Protein AF-A0A536QGY9-F1 (afdb_monomer)

Foldseek 3Di:
DDDWALVCVVVVDFDWDADPVRDIDGPDGDNDDPVNVVVVCVVVVKDWPDKDFDFDDPVNCVVPVVCVVRHPHGGDIDTDIHHD

Solvent-accessible surface area (backbone atoms only — not comparable to full-atom values): 5205 Å² total; per-residue (Å²): 139,87,68,76,32,49,63,39,50,80,71,74,49,70,61,74,46,67,49,97,86,69,47,84,43,63,64,82,63,78,89,55,50,72,62,54,56,54,49,52,39,52,76,69,54,40,41,79,77,46,80,45,76,39,54,36,46,70,70,55,22,74,77,36,67,81,46,52,88,40,56,76,36,56,62,41,73,46,74,43,72,39,84,110

Mean predicted aligned error: 4.94 Å

Radius of gyration: 15.47 Å; Cα contacts (8 Å, |Δi|>4): 112; chains: 1; bounding box: 43×24×33 Å

Nearest PDB structures (foldseek):
  3bkw-assembly1_A  TM=6.283E-01  e=1.762E-02  Mesorhizobium japonicum MAFF 303099
  3bkw-assembly1_B  TM=6.004E-01  e=1.256E-01  Mesorhizobium japonicum MAFF 303099
  3g5l-assembly2_A  TM=6.128E-01  e=1.618E-01  Listeria monocytogenes serotype 4b str. F2365
  1p65-assembly1_B  TM=3.639E-01  e=3.607E+00  Porcine reproductive and respiratory syndrome virus

pLDDT: mean 89.53, std 9.2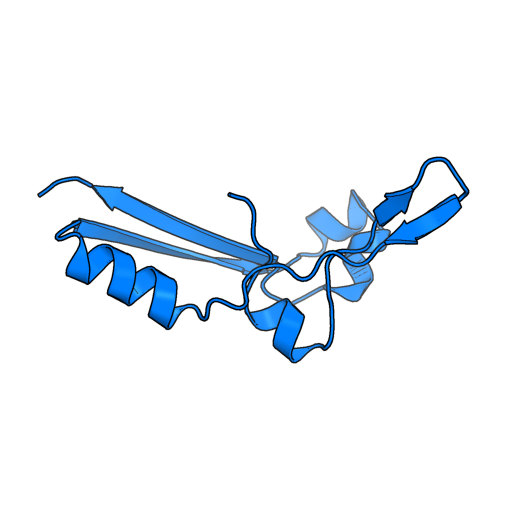7, range [52.41, 98.06]

Structure (mmCIF, N/CA/C/O backbone):
data_AF-A0A536QGY9-F1
#
_entry.id   AF-A0A536QGY9-F1
#
loop_
_atom_site.group_PDB
_atom_site.id
_atom_site.type_symbol
_atom_site.label_atom_id
_atom_site.label_alt_id
_atom_site.label_comp_id
_atom_site.label_asym_id
_atom_site.label_entity_id
_atom_site.label_seq_id
_atom_site.pdbx_PDB_ins_code
_atom_site.Cartn_x
_atom_site.Cartn_y
_atom_site.Cartn_z
_atom_site.occupancy
_atom_site.B_iso_or_equiv
_atom_site.auth_seq_id
_atom_site.auth_comp_id
_atom_site.auth_asym_id
_atom_site.auth_atom_id
_atom_site.pdbx_PDB_model_num
ATOM 1 N N . MET A 1 1 ? 6.256 -1.328 11.406 1.00 52.41 1 M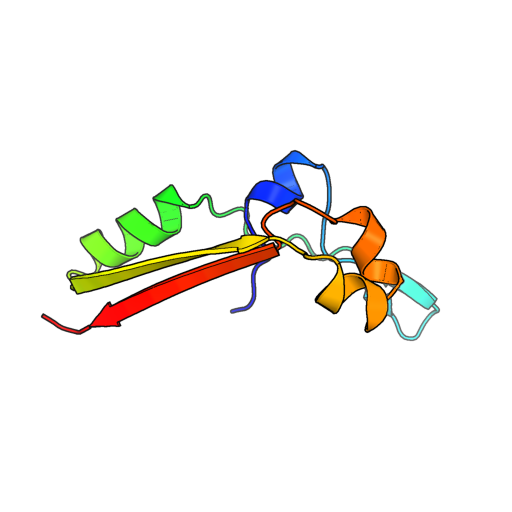ET A N 1
ATOM 2 C CA . MET A 1 1 ? 6.279 -2.436 10.425 1.00 52.41 1 MET A CA 1
ATOM 3 C C . MET A 1 1 ? 6.182 -1.818 9.037 1.00 52.41 1 MET A C 1
ATOM 5 O O . MET A 1 1 ? 5.342 -0.946 8.864 1.00 52.41 1 MET A O 1
ATOM 9 N N . THR A 1 2 ? 7.040 -2.195 8.088 1.00 62.66 2 THR A N 1
ATOM 10 C CA . THR A 1 2 ? 6.920 -1.782 6.679 1.00 62.66 2 THR A CA 1
ATOM 11 C C . THR A 1 2 ? 6.581 -3.012 5.840 1.00 62.66 2 THR A C 1
ATOM 13 O O . THR A 1 2 ? 7.161 -4.082 6.024 1.00 62.66 2 THR A O 1
ATOM 16 N N . ALA A 1 3 ? 5.601 -2.876 4.955 1.00 75.50 3 AL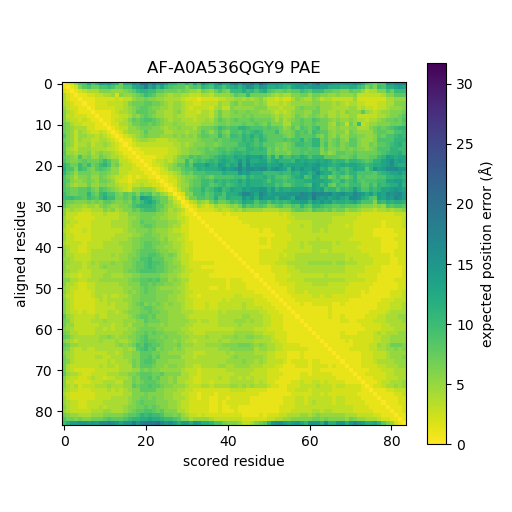A A N 1
ATOM 17 C CA . ALA A 1 3 ? 5.176 -3.920 4.034 1.00 75.50 3 ALA A CA 1
ATOM 18 C C . ALA A 1 3 ? 5.096 -3.325 2.629 1.00 75.50 3 ALA A C 1
ATOM 20 O O . ALA A 1 3 ? 4.868 -2.125 2.468 1.00 75.50 3 ALA A O 1
ATOM 21 N N . MET A 1 4 ? 5.320 -4.152 1.611 1.00 84.19 4 MET A N 1
ATOM 22 C CA . MET A 1 4 ? 5.062 -3.722 0.239 1.00 84.19 4 MET A CA 1
ATOM 23 C C . MET A 1 4 ? 3.565 -3.732 -0.036 1.00 84.19 4 MET A C 1
ATOM 25 O O . MET A 1 4 ? 2.814 -4.470 0.601 1.00 84.19 4 MET A O 1
ATOM 29 N N . HIS A 1 5 ? 3.156 -2.975 -1.052 1.00 87.81 5 HIS A N 1
ATOM 30 C CA . HIS A 1 5 ? 1.795 -3.058 -1.551 1.00 87.81 5 HIS A CA 1
ATOM 31 C C . HIS A 1 5 ? 1.425 -4.512 -1.912 1.00 87.81 5 HIS A C 1
ATOM 33 O O . HIS A 1 5 ? 2.216 -5.162 -2.608 1.00 87.81 5 HIS A O 1
ATOM 39 N N . PRO A 1 6 ? 0.240 -5.021 -1.518 1.00 86.62 6 PRO A N 1
ATOM 40 C CA . PRO A 1 6 ? -0.144 -6.414 -1.763 1.00 86.62 6 PRO A CA 1
ATOM 41 C C . PRO A 1 6 ? -0.057 -6.840 -3.239 1.00 86.62 6 PRO A C 1
ATOM 43 O O . PRO A 1 6 ? 0.335 -7.965 -3.550 1.00 86.62 6 PRO A O 1
ATOM 46 N N . SER A 1 7 ? -0.323 -5.916 -4.171 1.00 86.81 7 SER A N 1
ATOM 47 C CA . SER A 1 7 ? -0.199 -6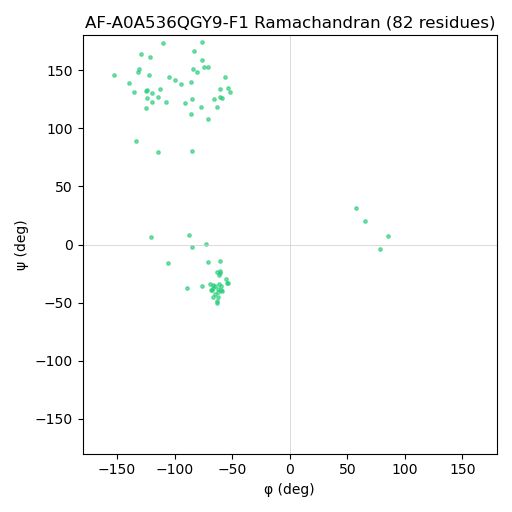.158 -5.620 1.00 86.81 7 SER A CA 1
ATOM 48 C C . SER A 1 7 ? 1.220 -6.538 -6.073 1.00 86.81 7 SER A C 1
ATOM 50 O O . SER A 1 7 ? 1.379 -7.198 -7.099 1.00 86.81 7 SER A O 1
ATOM 52 N N . MET A 1 8 ? 2.265 -6.162 -5.327 1.00 84.31 8 MET A N 1
ATOM 53 C CA . MET A 1 8 ? 3.647 -6.497 -5.684 1.00 84.31 8 MET A CA 1
ATOM 54 C C . MET A 1 8 ? 3.894 -8.004 -5.588 1.00 84.31 8 MET A C 1
ATOM 56 O O . MET A 1 8 ? 4.585 -8.564 -6.442 1.00 84.31 8 MET A O 1
ATOM 60 N N . PHE A 1 9 ? 3.263 -8.683 -4.627 1.00 79.44 9 PHE A N 1
ATOM 61 C CA . PHE A 1 9 ? 3.360 -10.137 -4.505 1.00 79.44 9 PHE A CA 1
ATOM 62 C C . PHE A 1 9 ? 2.640 -10.866 -5.640 1.00 79.44 9 PHE A C 1
ATOM 64 O O . PHE A 1 9 ? 3.151 -11.877 -6.115 1.00 79.44 9 PHE A O 1
ATOM 71 N N . LEU A 1 10 ? 1.522 -10.324 -6.144 1.00 79.88 10 LEU A N 1
ATOM 72 C CA . LEU A 1 10 ? 0.843 -10.865 -7.333 1.00 79.88 10 LEU A CA 1
ATOM 73 C C . LEU A 1 10 ? 1.744 -10.829 -8.575 1.00 79.88 10 LEU A C 1
ATOM 75 O O . LEU A 1 10 ? 1.611 -11.656 -9.471 1.00 79.88 10 LEU A O 1
ATOM 79 N N . ARG A 1 11 ? 2.708 -9.903 -8.608 1.00 80.94 11 ARG A N 1
ATOM 80 C CA . ARG A 1 11 ? 3.739 -9.823 -9.652 1.00 80.94 11 ARG A CA 1
ATOM 81 C C . ARG A 1 11 ? 4.976 -10.680 -9.372 1.00 80.94 11 ARG A C 1
ATOM 83 O O . ARG A 1 11 ? 5.981 -10.523 -10.064 1.00 80.94 11 ARG A O 1
ATOM 90 N N . GLY A 1 12 ? 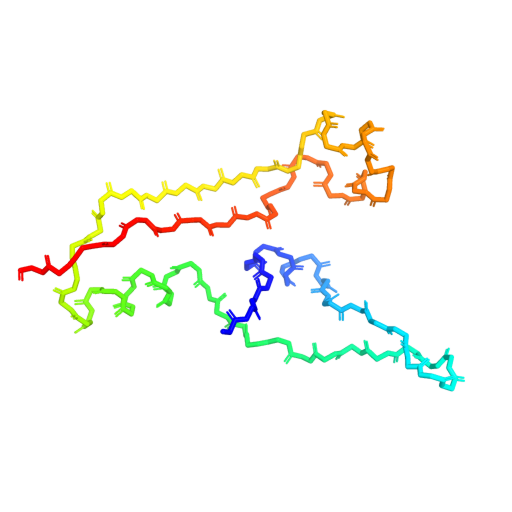4.946 -11.524 -8.341 1.00 80.19 12 GLY A N 1
ATOM 91 C CA . GLY A 1 12 ? 6.094 -12.324 -7.914 1.00 80.19 12 GLY A CA 1
ATOM 92 C C . GLY A 1 12 ? 7.260 -11.485 -7.384 1.00 80.19 12 GLY A C 1
ATOM 93 O O . GLY A 1 12 ? 8.399 -11.950 -7.380 1.00 80.19 12 GLY A O 1
ATOM 94 N N . ARG A 1 13 ? 7.012 -10.236 -6.965 1.00 79.88 13 ARG A N 1
ATOM 95 C CA . ARG A 1 13 ? 8.056 -9.345 -6.450 1.00 79.88 13 ARG A CA 1
ATOM 96 C C . ARG A 1 13 ? 8.128 -9.425 -4.935 1.00 79.88 13 ARG A C 1
ATOM 98 O O . ARG A 1 13 ? 7.109 -9.417 -4.252 1.00 79.88 13 ARG A O 1
ATOM 105 N N . SER A 1 14 ? 9.359 -9.453 -4.433 1.00 78.06 14 SER A N 1
ATOM 106 C CA . SER A 1 14 ? 9.686 -9.255 -3.024 1.00 78.06 14 SER A CA 1
ATOM 107 C C . SER A 1 14 ? 10.628 -8.065 -2.881 1.00 78.06 14 SER A C 1
ATOM 109 O O . SER A 1 14 ? 11.305 -7.694 -3.843 1.00 78.06 14 SER A O 1
ATOM 111 N N . ALA A 1 15 ? 10.720 -7.505 -1.678 1.00 79.06 15 ALA A N 1
ATOM 112 C CA . ALA A 1 15 ? 11.789 -6.578 -1.361 1.00 79.06 15 ALA A CA 1
ATOM 113 C C . ALA A 1 15 ? 13.127 -7.316 -1.525 1.00 79.06 15 ALA A C 1
ATOM 115 O O . ALA A 1 15 ? 13.263 -8.467 -1.096 1.00 79.06 15 ALA A O 1
ATOM 116 N N . SER A 1 16 ? 14.082 -6.672 -2.191 1.00 80.50 16 SER A N 1
ATOM 117 C CA . SER A 1 16 ? 15.429 -7.192 -2.396 1.00 80.50 16 SER A CA 1
ATOM 118 C C . SER A 1 16 ? 16.420 -6.173 -1.858 1.00 80.50 16 SER A C 1
ATOM 120 O O . SER A 1 16 ? 16.307 -4.973 -2.112 1.00 80.50 16 SER A O 1
ATOM 122 N N . PHE A 1 17 ? 17.372 -6.673 -1.089 1.00 83.38 17 PHE A N 1
ATOM 123 C CA . PHE A 1 17 ? 18.450 -5.912 -0.483 1.00 83.38 17 PHE A CA 1
ATOM 124 C C . PHE A 1 17 ? 19.762 -6.605 -0.806 1.00 83.38 17 PHE A C 1
ATOM 126 O O . PHE A 1 17 ? 19.772 -7.771 -1.202 1.00 83.38 17 PHE A O 1
ATOM 133 N N . ARG A 1 18 ? 20.861 -5.883 -0.621 1.00 87.50 18 ARG A N 1
ATOM 134 C CA . ARG A 1 18 ? 22.202 -6.441 -0.720 1.00 87.50 18 ARG A CA 1
ATOM 135 C C . ARG A 1 18 ? 22.846 -6.364 0.657 1.00 87.50 18 ARG A C 1
ATOM 137 O O . ARG A 1 18 ? 22.797 -5.295 1.265 1.00 87.50 18 ARG A O 1
ATOM 144 N N . ASP A 1 19 ? 23.356 -7.482 1.161 1.00 90.75 19 ASP A N 1
ATOM 145 C CA . ASP A 1 19 ? 24.094 -7.489 2.427 1.00 90.75 19 ASP A CA 1
ATOM 146 C C . ASP A 1 19 ? 25.516 -6.923 2.251 1.00 90.75 19 ASP A C 1
ATOM 148 O O . ASP A 1 19 ? 25.954 -6.614 1.139 1.00 90.75 19 ASP A O 1
ATOM 152 N N . GLU A 1 20 ? 26.244 -6.776 3.359 1.00 92.19 20 GLU A N 1
ATOM 153 C CA . GLU A 1 20 ? 27.623 -6.261 3.367 1.00 92.19 20 GLU A CA 1
ATOM 154 C C . GLU A 1 20 ? 28.606 -7.165 2.607 1.00 92.19 20 GLU A C 1
ATOM 156 O O . GLU A 1 20 ? 29.632 -6.699 2.118 1.00 92.19 20 GLU A O 1
ATOM 161 N N . SER A 1 21 ? 28.276 -8.451 2.464 1.00 92.06 21 SER A N 1
ATOM 162 C CA . SER A 1 21 ? 29.053 -9.428 1.693 1.00 92.06 21 SER A CA 1
ATOM 163 C C . SER A 1 21 ? 28.703 -9.415 0.199 1.00 92.06 21 SER A C 1
ATOM 165 O O . SER A 1 21 ? 29.313 -10.134 -0.591 1.00 92.06 21 SER A O 1
ATOM 167 N N . GLY A 1 22 ? 27.742 -8.586 -0.214 1.00 89.81 22 GLY A N 1
ATOM 168 C CA . GLY A 1 22 ? 27.315 -8.452 -1.599 1.00 89.81 22 GLY A CA 1
ATOM 169 C C . GLY A 1 22 ? 26.264 -9.470 -2.046 1.00 89.81 22 GLY A C 1
ATOM 170 O O . GLY A 1 22 ? 25.952 -9.480 -3.244 1.00 89.81 22 GLY A O 1
ATOM 171 N N . ASN A 1 23 ? 25.706 -10.280 -1.141 1.00 90.25 23 ASN A N 1
ATOM 172 C CA . ASN A 1 23 ? 24.668 -11.263 -1.457 1.00 90.25 23 ASN A CA 1
ATOM 173 C C . ASN A 1 23 ? 23.288 -10.610 -1.548 1.00 90.25 23 ASN A C 1
ATOM 175 O O . ASN A 1 23 ? 22.9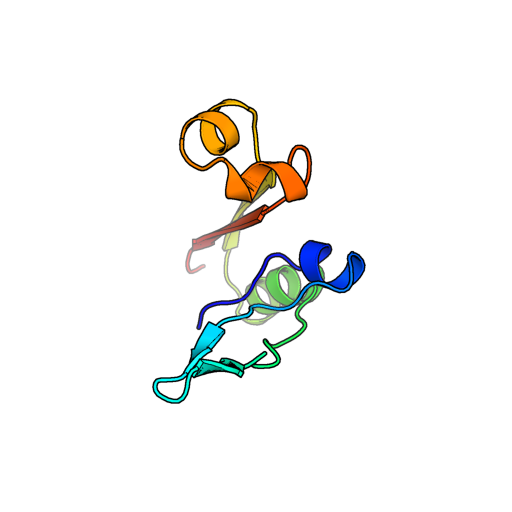70 -9.669 -0.816 1.00 90.25 23 ASN A O 1
ATOM 179 N N . ASP A 1 24 ? 22.436 -11.168 -2.406 1.00 86.56 24 ASP A N 1
ATOM 180 C CA . ASP A 1 24 ? 21.036 -10.770 -2.496 1.00 86.56 24 ASP A CA 1
ATOM 181 C C . ASP A 1 24 ? 20.227 -11.368 -1.340 1.00 86.56 24 ASP A C 1
ATOM 183 O O . ASP A 1 24 ? 20.047 -12.584 -1.238 1.00 86.56 24 ASP A O 1
ATOM 187 N N . VAL A 1 25 ? 19.650 -10.501 -0.512 1.00 85.44 25 VAL A N 1
ATOM 188 C CA . VAL A 1 25 ? 18.742 -10.880 0.573 1.00 85.44 25 VAL A CA 1
ATOM 189 C C . VAL A 1 25 ? 17.323 -10.475 0.195 1.00 85.44 25 VAL A C 1
ATOM 191 O O . VAL A 1 25 ? 17.031 -9.308 -0.072 1.00 85.44 25 VAL A O 1
ATOM 194 N N . ARG A 1 26 ? 16.411 -11.451 0.181 1.00 77.69 26 ARG A N 1
ATOM 195 C CA . ARG A 1 26 ? 14.979 -11.240 -0.083 1.00 77.69 26 ARG A CA 1
ATOM 196 C C . ARG A 1 26 ? 14.178 -11.577 1.169 1.00 77.69 26 ARG A C 1
ATOM 198 O O . ARG A 1 26 ? 13.637 -12.682 1.253 1.00 77.69 26 ARG A O 1
ATOM 205 N N . PRO A 1 27 ? 14.120 -10.673 2.164 1.00 73.56 27 PRO A N 1
ATOM 206 C CA . PRO A 1 27 ? 13.326 -10.924 3.351 1.00 73.56 27 PRO A CA 1
ATOM 207 C C . PRO A 1 27 ? 11.871 -11.083 2.917 1.00 73.56 27 PRO A C 1
ATOM 209 O O . PRO A 1 27 ? 11.320 -10.250 2.190 1.00 73.56 27 PRO A O 1
ATOM 212 N N . ARG A 1 28 ? 11.254 -12.190 3.328 1.00 68.88 28 ARG A N 1
ATOM 213 C CA . ARG A 1 28 ? 9.835 -12.408 3.074 1.00 68.88 28 ARG A CA 1
ATOM 214 C C . ARG A 1 28 ? 9.068 -11.439 3.964 1.00 68.88 28 ARG A C 1
ATOM 216 O O . ARG A 1 28 ? 9.045 -11.594 5.180 1.00 68.88 28 ARG A O 1
ATOM 223 N N . SER A 1 29 ? 8.482 -10.417 3.355 1.00 64.44 29 SER A N 1
ATOM 224 C CA . SER A 1 29 ? 7.544 -9.547 4.057 1.00 64.44 29 SER A CA 1
ATOM 225 C C . SER A 1 29 ? 6.246 -10.320 4.326 1.00 64.44 29 SER A C 1
ATOM 227 O O . SER A 1 29 ? 5.929 -11.278 3.614 1.00 64.44 29 SER A O 1
ATOM 229 N N . TYR A 1 30 ? 5.525 -9.941 5.381 1.00 73.50 30 TYR A N 1
ATOM 230 C CA . TYR A 1 30 ? 4.214 -10.507 5.683 1.00 73.50 30 TYR A CA 1
ATOM 231 C C . TYR A 1 30 ? 3.279 -10.263 4.491 1.00 73.50 30 TYR A C 1
ATOM 233 O O . TYR A 1 30 ? 3.150 -9.132 4.020 1.00 73.50 30 TYR A O 1
ATOM 241 N N . GLN A 1 31 ? 2.663 -11.327 3.979 1.00 78.25 31 GLN A N 1
ATOM 242 C CA . GLN A 1 31 ? 1.725 -11.240 2.864 1.00 78.25 31 GLN A CA 1
ATOM 243 C C . GLN A 1 31 ? 0.338 -10.895 3.404 1.00 78.25 31 GLN A C 1
ATOM 245 O O . GLN A 1 31 ? -0.493 -11.776 3.588 1.00 78.25 31 GLN A O 1
ATOM 250 N N . ALA A 1 32 ? 0.114 -9.611 3.677 1.00 84.56 32 ALA A N 1
ATOM 251 C CA . ALA A 1 32 ? -1.223 -9.086 3.925 1.00 84.56 32 ALA A CA 1
ATOM 252 C C . ALA A 1 32 ? -1.898 -8.734 2.595 1.00 84.56 32 ALA A C 1
ATOM 254 O O . ALA A 1 32 ? -1.277 -8.168 1.692 1.00 84.56 32 ALA A O 1
ATOM 255 N N . THR A 1 33 ? -3.181 -9.035 2.491 1.00 89.75 33 THR A N 1
ATOM 256 C CA . THR A 1 33 ? -4.092 -8.496 1.482 1.00 89.75 33 THR A CA 1
ATOM 257 C C . THR A 1 33 ? -4.620 -7.128 1.923 1.00 89.75 33 THR A C 1
ATOM 259 O O . THR A 1 33 ? -4.509 -6.750 3.088 1.00 89.75 33 THR A O 1
ATOM 262 N N . LEU A 1 34 ? -5.241 -6.371 1.011 1.00 92.44 34 LEU A N 1
ATOM 263 C CA . LEU A 1 34 ? -5.959 -5.145 1.396 1.00 92.44 34 LEU A CA 1
ATOM 264 C C . LEU A 1 34 ? -7.092 -5.446 2.390 1.00 92.44 34 LEU A C 1
ATOM 266 O O . LEU A 1 34 ? -7.322 -4.669 3.314 1.00 92.44 34 LEU A O 1
ATOM 270 N N . SER A 1 35 ? -7.754 -6.596 2.236 1.00 94.50 35 SER A N 1
ATOM 271 C CA . SER A 1 35 ? -8.802 -7.055 3.147 1.00 94.50 35 SER A CA 1
ATOM 272 C C . SER A 1 35 ? -8.280 -7.280 4.563 1.00 94.50 35 SER A C 1
ATOM 274 O O . SER A 1 35 ? -8.968 -6.894 5.500 1.00 94.50 35 SER A O 1
ATOM 276 N N . ASP A 1 36 ? -7.064 -7.805 4.737 1.00 93.69 36 ASP A N 1
ATOM 277 C CA . ASP A 1 36 ? -6.475 -7.994 6.073 1.00 93.69 36 ASP A CA 1
ATOM 278 C C . ASP A 1 36 ? -6.282 -6.657 6.796 1.00 93.69 36 ASP A C 1
ATOM 280 O O . ASP A 1 36 ? -6.583 -6.535 7.982 1.00 93.69 36 ASP A O 1
ATOM 284 N N . TYR A 1 37 ? -5.839 -5.623 6.075 1.00 93.06 37 TYR A N 1
ATOM 285 C CA . TYR A 1 37 ? -5.702 -4.284 6.646 1.00 93.06 37 TYR A CA 1
ATOM 286 C C . TYR A 1 37 ? -7.058 -3.662 7.005 1.00 93.06 37 TYR A C 1
ATOM 288 O O . TYR A 1 37 ? -7.215 -3.108 8.096 1.00 93.06 37 TYR A O 1
ATOM 296 N N . VAL A 1 38 ? -8.044 -3.761 6.105 1.00 96.56 38 VAL A N 1
ATOM 297 C CA . VAL A 1 38 ? -9.396 -3.221 6.327 1.00 96.56 38 VAL A CA 1
ATOM 298 C C . VAL A 1 38 ? -10.073 -3.924 7.499 1.00 96.56 38 VAL A C 1
ATOM 300 O O . VAL A 1 38 ? -10.546 -3.255 8.417 1.00 96.56 38 VAL A O 1
ATOM 303 N N . MET A 1 39 ? -10.081 -5.256 7.504 1.00 97.44 39 MET A N 1
ATOM 304 C CA . MET A 1 39 ? -10.709 -6.037 8.567 1.00 97.44 39 MET A CA 1
ATOM 305 C C . MET A 1 39 ? -9.974 -5.874 9.894 1.00 97.44 39 MET A C 1
ATOM 307 O O . MET A 1 39 ? -10.628 -5.698 10.914 1.00 97.44 39 MET A O 1
ATOM 311 N N . GLY A 1 40 ? -8.640 -5.781 9.889 1.00 95.81 40 GLY A N 1
ATOM 312 C CA . GLY A 1 40 ? -7.876 -5.478 11.099 1.00 95.81 40 GLY A CA 1
ATOM 313 C C . GLY A 1 40 ? -8.269 -4.141 11.740 1.00 95.81 40 GLY A C 1
ATOM 314 O O . GLY A 1 40 ? -8.401 -4.058 12.960 1.00 95.81 40 GLY A O 1
ATOM 315 N N . ALA A 1 41 ? -8.519 -3.099 10.938 1.00 96.56 41 ALA A N 1
ATOM 316 C CA . ALA A 1 41 ? -9.006 -1.817 11.452 1.00 96.56 41 ALA A CA 1
ATOM 317 C C . ALA A 1 41 ? -10.444 -1.909 12.001 1.00 96.56 41 ALA A C 1
ATOM 319 O O . ALA A 1 41 ? -10.741 -1.316 13.043 1.00 96.56 41 ALA A O 1
ATOM 320 N N . VAL A 1 42 ? -11.320 -2.666 11.328 1.00 96.75 42 VAL A N 1
ATOM 321 C CA . VAL A 1 42 ? -12.705 -2.913 11.770 1.00 96.75 42 VAL A CA 1
ATOM 322 C C . VAL A 1 42 ? -12.735 -3.672 13.097 1.00 96.75 42 VAL A C 1
ATOM 324 O O . VAL A 1 42 ? -13.414 -3.236 14.030 1.00 96.75 42 VAL A O 1
ATOM 327 N N . ASP A 1 43 ? -11.964 -4.752 13.209 1.00 97.81 43 ASP A N 1
ATOM 328 C CA . ASP A 1 43 ? -11.880 -5.591 14.409 1.00 97.81 43 ASP A CA 1
ATOM 329 C C . ASP A 1 43 ? -11.292 -4.813 15.594 1.00 97.81 43 ASP A C 1
ATOM 331 O O . ASP A 1 43 ? -11.758 -4.940 16.729 1.00 97.81 43 ASP A O 1
ATOM 335 N N . ALA A 1 44 ? -10.339 -3.915 15.320 1.00 97.31 44 ALA A N 1
ATOM 336 C CA . ALA A 1 44 ? -9.791 -2.971 16.293 1.00 97.31 44 ALA A CA 1
ATOM 337 C C . ALA A 1 44 ? -10.756 -1.828 16.671 1.00 97.31 44 ALA A C 1
ATOM 339 O O . ALA A 1 44 ? -10.403 -0.971 17.482 1.00 97.31 44 ALA A O 1
ATOM 340 N N . ARG A 1 45 ? -11.973 -1.802 16.108 1.00 97.31 45 ARG A N 1
ATOM 341 C CA . ARG A 1 45 ? -13.001 -0.768 16.323 1.00 97.31 45 ARG A CA 1
ATOM 342 C C . ARG A 1 45 ? -12.538 0.646 15.964 1.00 97.31 45 ARG A C 1
ATOM 344 O O . ARG A 1 45 ? -13.015 1.612 16.557 1.00 97.31 45 ARG A O 1
ATOM 351 N N . LEU A 1 46 ? -11.650 0.780 14.982 1.00 98.06 46 LEU A N 1
ATOM 352 C CA . LEU A 1 46 ? -11.248 2.077 14.442 1.00 98.06 46 LEU A CA 1
ATOM 353 C C . LEU A 1 46 ? -12.253 2.549 13.383 1.00 98.06 46 LEU A C 1
ATOM 355 O O . LEU A 1 46 ? -12.915 1.759 12.706 1.00 98.06 46 LEU A O 1
ATOM 359 N N . GLU A 1 47 ? -12.387 3.862 13.238 1.00 97.94 47 GLU A N 1
ATOM 360 C CA . GLU A 1 47 ? -13.101 4.472 12.121 1.00 97.94 47 GLU A CA 1
ATOM 361 C C . GLU A 1 47 ? -12.150 4.615 10.926 1.00 97.94 47 GLU A C 1
ATOM 363 O O . GLU A 1 47 ? -11.093 5.237 11.040 1.00 97.94 47 GLU A O 1
ATOM 368 N N . ILE A 1 48 ? -12.535 4.068 9.771 1.00 97.75 48 ILE A N 1
ATOM 369 C CA . ILE A 1 48 ? -11.812 4.253 8.509 1.00 97.75 48 ILE A CA 1
ATOM 370 C C . ILE A 1 48 ? -12.313 5.544 7.859 1.00 97.75 48 ILE A C 1
ATOM 372 O O . ILE A 1 48 ? -13.458 5.614 7.419 1.00 97.75 48 ILE A O 1
ATOM 376 N N . ARG A 1 49 ? -11.452 6.562 7.789 1.00 98.06 49 ARG A N 1
ATOM 377 C CA . ARG A 1 49 ? -11.774 7.871 7.196 1.00 98.06 49 ARG A CA 1
ATOM 378 C C . ARG A 1 49 ? -11.482 7.934 5.706 1.00 98.06 49 ARG A C 1
ATOM 380 O O . ARG A 1 49 ? -12.236 8.556 4.965 1.00 98.06 49 ARG A O 1
ATOM 387 N N . ALA A 1 50 ? -10.400 7.295 5.274 1.00 97.69 50 ALA A N 1
ATOM 388 C CA . ALA A 1 50 ? -10.003 7.262 3.876 1.00 97.69 50 ALA A CA 1
ATOM 389 C C . ALA A 1 50 ? -9.211 5.993 3.562 1.00 97.69 50 ALA A C 1
ATOM 391 O O . ALA A 1 50 ? -8.419 5.525 4.382 1.00 97.69 50 ALA A O 1
ATOM 392 N N . LEU A 1 51 ? -9.400 5.491 2.343 1.00 97.56 51 LEU A N 1
ATOM 393 C CA . LEU A 1 51 ? -8.590 4.451 1.719 1.00 97.56 51 LEU A CA 1
ATOM 394 C C . LEU A 1 51 ? -8.076 5.006 0.392 1.00 97.56 51 LEU A C 1
ATOM 396 O O . LEU A 1 51 ? -8.862 5.495 -0.420 1.00 97.56 51 LEU A O 1
ATOM 400 N N . LEU A 1 52 ? -6.763 4.970 0.181 1.00 96.38 52 LEU A N 1
ATOM 401 C CA . LEU A 1 52 ? -6.136 5.497 -1.029 1.00 96.38 52 LEU A CA 1
ATOM 402 C C . LEU A 1 52 ? -5.089 4.512 -1.536 1.00 96.38 52 LEU A C 1
ATOM 404 O O . LEU A 1 52 ? -4.195 4.113 -0.795 1.00 96.38 52 LEU A O 1
ATOM 408 N N . GLU A 1 53 ? -5.142 4.204 -2.826 1.00 95.25 53 GLU A N 1
ATOM 409 C CA . GLU A 1 53 ? -4.035 3.572 -3.538 1.00 95.25 53 GLU A CA 1
ATOM 410 C C . GLU A 1 53 ? -3.330 4.615 -4.415 1.00 95.25 53 GLU A C 1
ATOM 412 O O . GLU A 1 53 ? -3.950 5.544 -4.954 1.00 95.25 53 GLU A O 1
ATOM 417 N N . ARG A 1 54 ? -2.005 4.500 -4.524 1.00 94.50 54 ARG A N 1
ATOM 418 C CA . ARG A 1 54 ? -1.181 5.346 -5.396 1.00 94.50 54 ARG A CA 1
ATOM 419 C C . ARG A 1 54 ? -0.371 4.472 -6.333 1.00 94.50 54 ARG A C 1
ATOM 421 O O . ARG A 1 54 ? 0.465 3.677 -5.893 1.00 94.50 54 ARG A O 1
ATOM 428 N N . ALA A 1 55 ? -0.636 4.636 -7.624 1.00 95.56 55 ALA A N 1
ATOM 429 C CA . ALA A 1 55 ? 0.161 4.038 -8.676 1.00 95.56 55 ALA A CA 1
ATOM 430 C C . ALA A 1 55 ? 1.491 4.772 -8.845 1.00 95.56 55 ALA A C 1
ATOM 432 O O . ALA A 1 55 ? 1.601 5.960 -8.549 1.00 95.56 55 ALA A O 1
ATOM 433 N N . VAL A 1 56 ? 2.501 4.050 -9.326 1.00 95.56 56 VAL A N 1
ATOM 434 C CA . VAL A 1 56 ? 3.704 4.679 -9.878 1.00 95.56 56 VAL A CA 1
ATOM 435 C C . VAL A 1 56 ? 3.299 5.438 -11.133 1.00 95.56 56 VAL A C 1
ATOM 437 O O . VAL A 1 56 ? 2.724 4.839 -12.043 1.00 95.56 56 VAL A O 1
ATOM 440 N N . ASP A 1 57 ? 3.629 6.722 -11.175 1.00 97.25 57 ASP A N 1
ATOM 441 C CA . ASP A 1 57 ? 3.378 7.615 -12.302 1.00 97.25 57 ASP A CA 1
ATOM 442 C C . ASP A 1 57 ? 4.682 8.017 -13.011 1.00 97.25 57 ASP A C 1
ATOM 444 O O . ASP A 1 57 ? 5.799 7.704 -12.576 1.00 97.25 57 ASP A O 1
ATOM 448 N N . GLU A 1 58 ? 4.540 8.711 -14.135 1.00 97.81 58 GLU A N 1
ATOM 449 C CA . GLU A 1 58 ? 5.647 9.187 -14.961 1.00 97.81 58 GLU A CA 1
ATOM 450 C C . GLU A 1 58 ? 6.542 10.165 -14.196 1.00 97.81 58 GLU A C 1
ATOM 452 O O . GLU A 1 58 ? 7.761 10.153 -14.375 1.00 97.81 58 GLU A O 1
ATOM 457 N N . THR A 1 59 ? 5.962 10.968 -13.299 1.00 97.25 59 THR A N 1
ATOM 458 C CA . THR A 1 59 ? 6.703 11.910 -12.447 1.00 97.25 59 THR A CA 1
ATOM 459 C C . THR A 1 59 ? 7.675 11.166 -11.532 1.00 97.25 59 THR A C 1
ATOM 461 O O . THR A 1 59 ? 8.851 11.534 -11.419 1.00 97.25 59 THR A O 1
ATOM 464 N N . LEU A 1 60 ? 7.215 10.083 -10.902 1.00 96.06 60 LEU A N 1
ATOM 465 C CA . LEU A 1 60 ? 8.037 9.249 -10.037 1.00 96.06 60 LEU A CA 1
ATOM 466 C C . LEU A 1 60 ? 9.114 8.510 -10.836 1.00 96.06 60 LEU A C 1
ATOM 468 O O . LEU A 1 60 ? 10.252 8.418 -10.372 1.00 96.06 60 LEU A O 1
ATOM 472 N N . VAL A 1 61 ? 8.788 8.032 -12.040 1.00 98.00 61 VAL A N 1
ATOM 473 C CA . VAL A 1 61 ? 9.759 7.384 -12.937 1.00 98.00 61 VAL A CA 1
ATOM 474 C C . VAL A 1 61 ? 10.833 8.360 -13.409 1.00 98.00 61 VAL A C 1
ATOM 476 O O . VAL A 1 61 ? 12.012 8.006 -13.395 1.00 98.00 61 VAL A O 1
ATOM 479 N N . ALA A 1 62 ? 10.461 9.590 -13.767 1.00 97.69 62 ALA A N 1
ATOM 480 C CA . ALA A 1 62 ? 11.411 10.618 -14.181 1.00 97.69 62 ALA A CA 1
ATOM 481 C C . ALA A 1 62 ? 12.429 10.923 -13.072 1.00 97.69 62 ALA A C 1
ATOM 483 O O . ALA A 1 62 ? 13.619 11.081 -13.339 1.00 97.69 62 ALA A O 1
ATOM 484 N N . ARG A 1 63 ? 11.976 10.947 -11.811 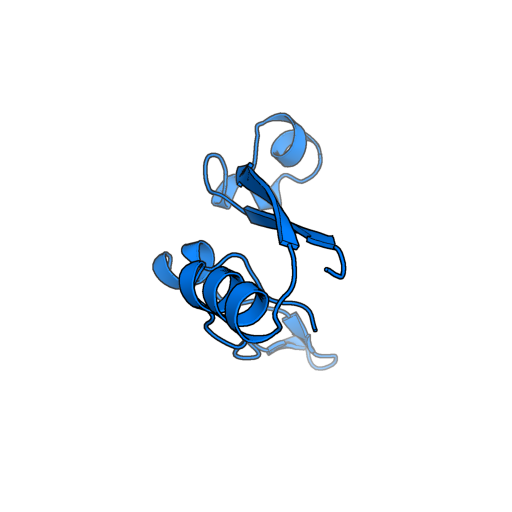1.00 97.50 63 ARG A N 1
ATOM 485 C CA . ARG A 1 63 ? 12.851 11.152 -10.650 1.00 97.50 63 ARG A CA 1
ATOM 486 C C . ARG A 1 63 ? 13.660 9.906 -10.282 1.00 97.50 63 ARG A C 1
ATOM 488 O O . ARG A 1 63 ? 14.802 10.024 -9.842 1.00 97.50 63 ARG A O 1
ATOM 495 N N . PHE A 1 64 ? 13.078 8.721 -10.442 1.00 95.69 64 PHE A N 1
ATOM 496 C CA . PHE A 1 64 ? 13.692 7.445 -10.089 1.00 95.69 64 PHE A CA 1
ATOM 497 C C . PHE A 1 64 ? 13.517 6.4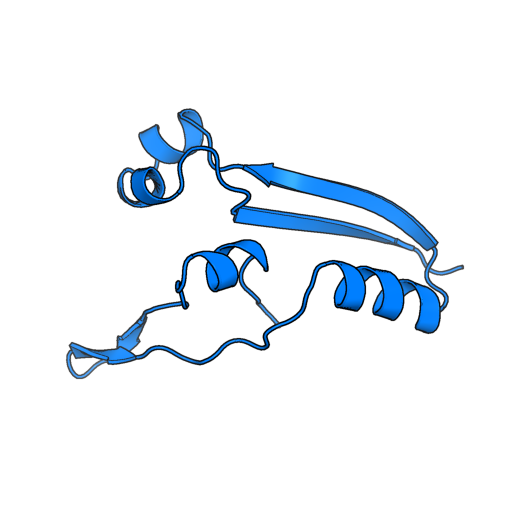39 -11.232 1.00 95.69 64 PHE A C 1
ATOM 499 O O . PHE A 1 64 ? 12.578 5.642 -11.206 1.00 95.69 64 PHE A O 1
ATOM 506 N N . PRO A 1 65 ? 14.450 6.383 -12.202 1.00 95.06 65 PRO A N 1
ATOM 507 C CA . PRO A 1 65 ? 14.298 5.546 -13.396 1.00 95.06 65 PRO A CA 1
ATOM 508 C C . PRO A 1 65 ? 14.043 4.058 -13.108 1.00 95.06 65 PRO A C 1
ATOM 510 O O . PRO A 1 65 ? 13.319 3.389 -13.841 1.00 95.06 65 PRO A O 1
ATOM 513 N N . ARG A 1 66 ? 14.562 3.533 -11.986 1.00 90.00 66 ARG A N 1
ATOM 514 C CA . ARG A 1 66 ? 14.298 2.151 -11.535 1.00 90.00 66 ARG A CA 1
ATOM 515 C C . ARG A 1 66 ? 12.815 1.868 -11.260 1.00 90.00 66 ARG A C 1
ATOM 517 O O . ARG A 1 66 ? 12.409 0.711 -11.307 1.00 90.00 66 ARG A O 1
ATOM 524 N N . ALA A 1 67 ? 12.002 2.889 -10.987 1.00 92.19 67 ALA A N 1
ATOM 525 C CA . ALA A 1 67 ? 10.566 2.743 -10.767 1.00 92.19 67 ALA A CA 1
ATOM 526 C C . ALA A 1 67 ? 9.793 2.405 -12.053 1.00 92.19 67 ALA A C 1
ATOM 528 O O . ALA A 1 67 ? 8.672 1.909 -11.953 1.00 92.19 67 ALA A O 1
ATOM 529 N N . ALA A 1 68 ? 10.388 2.582 -13.244 1.00 94.56 68 ALA A N 1
ATOM 530 C CA . ALA A 1 68 ? 9.747 2.292 -14.533 1.00 94.56 68 ALA A CA 1
ATOM 531 C C . ALA A 1 68 ? 9.182 0.865 -14.611 1.00 94.56 68 ALA A C 1
ATOM 533 O O . ALA A 1 68 ? 8.113 0.638 -15.170 1.00 94.56 68 ALA A O 1
ATOM 534 N N . GLN A 1 69 ? 9.838 -0.098 -13.954 1.00 90.50 69 GLN A N 1
ATOM 535 C CA . GLN A 1 69 ? 9.380 -1.489 -13.869 1.00 90.50 69 GLN A CA 1
ATOM 536 C C . GLN A 1 69 ? 7.999 -1.659 -13.198 1.00 90.50 69 GLN A C 1
ATOM 538 O O . GLN A 1 69 ? 7.413 -2.751 -13.229 1.00 90.50 69 GLN A O 1
ATOM 543 N N . SER A 1 70 ? 7.508 -0.621 -12.527 1.00 90.88 70 SER A N 1
ATOM 544 C CA . SER A 1 70 ? 6.248 -0.573 -11.789 1.00 90.88 70 SER A CA 1
ATOM 545 C C . SER A 1 70 ? 5.293 0.507 -12.303 1.00 90.88 70 SER A C 1
ATOM 547 O O . SER A 1 70 ? 4.253 0.678 -11.680 1.00 90.88 70 SER A O 1
ATOM 549 N N . LEU A 1 71 ? 5.600 1.206 -13.405 1.00 94.94 71 LEU A N 1
ATOM 550 C CA . LEU A 1 71 ? 4.729 2.247 -13.971 1.00 94.94 71 LEU A CA 1
ATOM 551 C C . LEU A 1 71 ? 3.295 1.725 -14.167 1.00 94.94 71 LEU A C 1
ATOM 553 O O . LEU A 1 71 ? 3.099 0.618 -14.675 1.00 94.94 71 LEU A O 1
ATOM 557 N N . GLY A 1 72 ? 2.309 2.497 -13.705 1.00 94.56 72 GLY A N 1
ATOM 558 C CA . GLY A 1 72 ? 0.887 2.143 -13.746 1.00 94.56 72 GLY A CA 1
ATOM 559 C C . GLY A 1 72 ? 0.422 1.160 -12.663 1.00 94.56 72 GLY A C 1
ATOM 560 O O . GLY A 1 72 ? -0.772 0.893 -12.566 1.00 94.56 72 GLY A O 1
ATOM 561 N N . TRP A 1 73 ? 1.319 0.631 -11.821 1.00 93.12 73 TRP A N 1
ATOM 562 C CA . TRP A 1 73 ? 0.955 -0.293 -10.740 1.00 93.12 73 TRP A CA 1
ATOM 563 C C . TRP A 1 73 ? 0.860 0.407 -9.383 1.00 93.12 73 TRP A C 1
ATOM 565 O O . TRP A 1 73 ? 1.728 1.233 -9.082 1.00 93.12 73 TRP A O 1
ATOM 575 N N . PRO A 1 74 ? -0.112 0.035 -8.520 1.00 93.06 74 PRO A N 1
ATOM 576 C CA . PRO A 1 74 ? -0.197 0.552 -7.159 1.00 93.06 74 PRO A CA 1
ATOM 577 C C . PRO A 1 74 ? 1.041 0.137 -6.367 1.00 93.06 74 PRO A C 1
ATOM 579 O O . PRO A 1 74 ? 1.327 -1.051 -6.212 1.00 93.06 74 PRO A O 1
ATOM 582 N N . ALA A 1 75 ? 1.795 1.134 -5.909 1.00 89.88 75 ALA A N 1
ATOM 583 C CA . ALA A 1 75 ? 3.003 0.966 -5.107 1.00 89.88 75 ALA A CA 1
ATOM 584 C C . ALA A 1 75 ? 2.787 1.329 -3.637 1.00 89.88 75 ALA A C 1
ATOM 586 O O . ALA A 1 75 ? 3.598 0.944 -2.794 1.00 89.88 75 ALA A O 1
ATOM 587 N N . LEU A 1 76 ? 1.698 2.034 -3.325 1.00 91.25 76 LEU A N 1
ATOM 588 C CA . LEU A 1 76 ? 1.366 2.450 -1.971 1.00 91.25 76 LEU A CA 1
ATOM 589 C C . LEU A 1 76 ? -0.133 2.311 -1.714 1.00 91.25 76 LEU A C 1
ATOM 591 O O . LEU A 1 76 ? -0.947 2.686 -2.555 1.00 91.25 76 LEU A O 1
ATOM 595 N N . PHE A 1 77 ? -0.458 1.823 -0.520 1.00 93.25 77 PHE A N 1
ATOM 596 C CA . PHE A 1 77 ? -1.797 1.802 0.053 1.00 93.25 77 PHE A CA 1
ATOM 597 C C . PHE A 1 77 ? -1.765 2.608 1.348 1.00 93.25 77 PHE A C 1
ATOM 599 O O . PHE A 1 77 ? -0.864 2.429 2.170 1.00 93.25 77 PHE A O 1
ATOM 606 N N . VAL A 1 78 ? -2.714 3.525 1.504 1.00 94.69 78 VAL A N 1
ATOM 607 C CA . VAL A 1 78 ? -2.818 4.436 2.643 1.00 94.69 78 VAL A CA 1
ATOM 608 C C . VAL A 1 78 ? -4.197 4.286 3.265 1.00 94.69 78 VAL A C 1
ATOM 610 O O . VAL A 1 78 ? -5.208 4.330 2.564 1.00 94.69 78 VAL A O 1
ATOM 613 N N . MET A 1 79 ? -4.221 4.156 4.589 1.00 96.62 79 MET A N 1
ATOM 614 C CA . MET A 1 79 ? -5.434 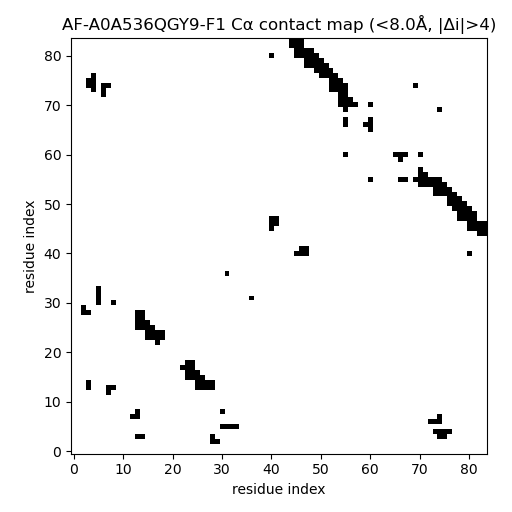4.161 5.400 1.00 96.62 79 MET A CA 1
ATOM 615 C C . MET A 1 79 ? -5.365 5.320 6.388 1.00 96.62 79 MET A C 1
ATOM 617 O O . MET A 1 79 ? -4.428 5.393 7.183 1.00 96.62 79 MET A O 1
ATOM 621 N N . GLU A 1 80 ? -6.355 6.211 6.357 1.00 97.56 80 GLU A N 1
ATOM 622 C CA . GLU A 1 80 ? -6.573 7.163 7.449 1.00 97.56 80 GLU A CA 1
ATOM 623 C C . GLU A 1 80 ? -7.536 6.532 8.454 1.00 97.56 80 GLU A C 1
ATOM 625 O O . GLU A 1 80 ? -8.661 6.167 8.102 1.00 97.56 80 GLU A O 1
ATOM 630 N N . LEU A 1 81 ? -7.083 6.408 9.701 1.00 97.94 81 LEU A N 1
ATOM 631 C CA . LEU A 1 81 ? -7.815 5.776 10.793 1.00 97.94 81 LEU A CA 1
ATOM 632 C C . LEU A 1 81 ? -7.993 6.755 11.949 1.00 97.94 81 LEU A C 1
ATOM 634 O O . LEU A 1 81 ? -7.101 7.558 12.228 1.00 97.94 81 LEU A O 1
ATOM 638 N N . ARG A 1 82 ? -9.120 6.656 12.655 1.00 97.44 82 ARG A N 1
ATOM 639 C CA . ARG A 1 82 ? -9.360 7.395 13.900 1.00 97.44 82 ARG A CA 1
ATOM 640 C C . ARG A 1 82 ? -9.885 6.477 15.002 1.00 97.44 82 ARG A C 1
ATOM 642 O O . ARG A 1 82 ? -10.587 5.511 14.693 1.00 97.44 82 ARG A O 1
ATOM 649 N N . PRO A 1 83 ? -9.569 6.766 16.277 1.00 95.56 83 PRO A N 1
ATOM 650 C CA . PRO A 1 83 ? -10.301 6.183 17.393 1.00 95.56 83 PRO A CA 1
ATOM 651 C C . PRO A 1 83 ? -11.792 6.501 17.258 1.00 95.56 83 PRO A C 1
ATOM 653 O O . PRO A 1 83 ? -12.145 7.586 16.789 1.00 95.56 83 PRO A O 1
ATOM 656 N N . ARG A 1 84 ? -12.642 5.552 17.649 1.00 80.12 84 ARG A N 1
ATOM 657 C CA . ARG A 1 84 ? -14.074 5.804 17.825 1.00 80.12 84 ARG A CA 1
ATOM 658 C C . ARG A 1 84 ? -14.356 6.512 19.140 1.00 80.12 84 ARG A C 1
ATOM 660 O O . ARG A 1 84 ? -13.600 6.263 20.106 1.00 80.12 84 ARG A O 1
#

Sequence (84 aa):
MTAMHPSMFLRGRSASFRDESGNDVRPRSYQATLSDYVMGAVDARLEIRALLERAVDETLVARFPRAAQSLGWPALFVMELRPR

Secondary structure (DSSP, 8-state):
-----HHHHHTT----EE-TTS-EE--------HHHHHHHHHHTT-EEEEEEEEEB-HHHHHH-GGGGGGBTSEEEEEEEEE--